Protein AF-A0A9D4M628-F1 (afdb_monomer_lite)

Sequence (179 aa):
MAECENEACPNRFFHLRCVGLTDDSLPETWFCSAACRQQGDESTNCVCKKKRTDIPMVECCNILCQRGIWLHMDCVKLQSLPTEAELWFCCCSCKTTGVVRSQTRDMSYRHSKALLFQILGDMIRHDAVKENDGPGMLMYWKCDLPWLYANHHPKYVTLGHRLIAGQYMLRYDGINCNV

Secondary structure (DSSP, 8-state):
-EEPS-TT-SS-EE-GGGGT--GGG--SS--SSHHHHHHS-----STT----SSS-EEE-SBTT-TT-SEEEGGGGT-SSPPPTTS---SSHHHHHS--B--TT--HHHHHHHHHHHHHHHHHHHHHHHHTT-HHHHHHHHHHHHHHHHHTT-HHHHHHHHHHHHHHHHHHHTTS----

pLDDT: mean 81.2, std 13.41, range [36.59, 96.81]

Foldseek 3Di:
DAAALQPPDPDGDDDQVVQVHDPVRHDPHDHSDPVSVLRRDQPQQAQVSDDDPPFDWAAQQAPPPPRHGIYGCVSLVHPDHDDPVDHDHSDPVCVVVGPGPPPPPPVVVVVVVVVVVVVVVVVQCVVCVVVVVPVSVLVVLVVCLVVCVVVVVVVSNVVSVCVNVVVVVVVVVPPDDPD

InterPro domains:
  IPR011011 Zinc finger, FYVE/PHD-type [SSF57903] (1-33)
  IPR011011 Zinc finger, FYVE/PHD-type [SSF57903] (39-96)
  IPR013083 Zinc finger, RING/FYVE/PHD-type [G3DSA:3.30.40.10] (1-43)
  IPR013083 Zinc finger, RING/FYVE/PHD-type [G3DSA:3.30.40.10] (44-111)

Organism: Dreissena polymorpha (NCBI:txid45954)

Structure (mmCIF, N/CA/C/O backbone):
data_AF-A0A9D4M628-F1
#
_entry.id   AF-A0A9D4M628-F1
#
loop_
_atom_site.group_PDB
_atom_site.id
_atom_site.type_symbol
_atom_site.label_atom_id
_atom_site.label_alt_id
_atom_site.label_comp_id
_atom_site.label_asym_id
_atom_site.label_entity_id
_atom_site.label_seq_id
_atom_site.pdbx_PDB_ins_code
_atom_site.Cartn_x
_atom_site.Cartn_y
_atom_site.Cartn_z
_atom_site.occupancy
_atom_site.B_iso_or_equiv
_atom_site.auth_seq_id
_atom_site.auth_comp_id
_atom_site.auth_asym_id
_atom_site.auth_atom_id
_atom_site.pdbx_PDB_model_num
ATOM 1 N N . MET A 1 1 ? -27.293 21.637 5.328 1.00 81.31 1 MET A N 1
ATOM 2 C CA . MET A 1 1 ? -28.116 20.475 5.759 1.00 81.31 1 MET A CA 1
ATOM 3 C C . MET A 1 1 ? -27.426 19.864 6.962 1.00 81.31 1 MET A C 1
ATOM 5 O O . MET A 1 1 ? -26.206 19.849 6.956 1.00 81.31 1 MET A O 1
ATOM 9 N N . ALA A 1 2 ? -28.164 19.418 7.976 1.00 85.06 2 ALA A N 1
ATOM 10 C CA . ALA A 1 2 ? -27.588 18.700 9.110 1.00 85.06 2 ALA A CA 1
ATOM 11 C C . ALA A 1 2 ? -27.579 17.198 8.811 1.00 85.06 2 ALA A C 1
ATOM 13 O O . ALA A 1 2 ? -28.609 16.644 8.416 1.00 85.06 2 ALA A O 1
ATOM 14 N N . GLU A 1 3 ? -26.428 16.557 8.985 1.00 89.12 3 GLU A N 1
ATOM 15 C CA . GLU A 1 3 ? -26.271 15.109 8.869 1.00 89.12 3 GLU A CA 1
ATOM 16 C C . GLU A 1 3 ? -26.286 14.479 10.263 1.00 89.12 3 GLU A C 1
ATOM 18 O O . GLU A 1 3 ? -25.596 14.945 11.167 1.00 89.12 3 GLU A O 1
ATOM 23 N N . CYS A 1 4 ? -27.113 13.450 10.459 1.00 87.38 4 CYS A N 1
ATOM 24 C CA . CYS A 1 4 ? -27.111 12.691 11.703 1.00 87.38 4 CYS A CA 1
ATOM 25 C C . CYS A 1 4 ? -25.919 11.727 11.721 1.00 87.38 4 CYS A C 1
ATOM 27 O O . CYS A 1 4 ? -25.806 10.885 10.837 1.00 87.38 4 CYS A O 1
ATOM 29 N N . GLU A 1 5 ? -25.128 11.767 12.790 1.00 84.88 5 GLU A N 1
ATOM 30 C CA . GLU A 1 5 ? -23.919 10.946 12.973 1.00 84.88 5 GLU A CA 1
ATOM 31 C C . GLU A 1 5 ? -24.220 9.445 13.174 1.00 84.88 5 GLU A C 1
ATOM 33 O O . GLU A 1 5 ? -23.340 8.594 13.112 1.00 84.88 5 GLU A O 1
ATOM 38 N N . ASN A 1 6 ? -25.483 9.080 13.415 1.00 81.25 6 ASN A N 1
ATOM 39 C CA . ASN A 1 6 ? -25.894 7.681 13.456 1.00 81.25 6 ASN A CA 1
ATOM 40 C C . ASN A 1 6 ? -26.052 7.146 12.026 1.00 81.25 6 ASN A C 1
ATOM 42 O O . ASN A 1 6 ? -27.061 7.428 11.375 1.00 81.25 6 ASN A O 1
ATOM 46 N N . GLU A 1 7 ? -25.109 6.320 11.571 1.00 79.50 7 GLU A N 1
ATOM 47 C CA . GLU A 1 7 ? -25.141 5.704 10.235 1.00 79.50 7 GLU A CA 1
ATOM 48 C C . GLU A 1 7 ? -26.391 4.845 9.983 1.00 79.50 7 GLU A C 1
ATOM 50 O O . GLU A 1 7 ? -26.833 4.716 8.842 1.00 79.50 7 GLU A O 1
ATOM 55 N N . ALA A 1 8 ? -26.998 4.297 11.041 1.00 77.25 8 ALA A N 1
ATOM 56 C CA . ALA A 1 8 ? -28.224 3.506 10.965 1.00 77.25 8 ALA A CA 1
ATOM 57 C C . ALA A 1 8 ? -29.507 4.361 11.012 1.00 77.25 8 ALA A C 1
ATOM 59 O O . ALA A 1 8 ? -30.613 3.818 11.074 1.00 77.25 8 ALA A O 1
ATOM 60 N N . CYS A 1 9 ? -29.398 5.696 11.019 1.00 82.12 9 CYS A N 1
ATOM 61 C CA . CYS A 1 9 ? -30.562 6.572 11.059 1.00 82.12 9 CYS A CA 1
ATOM 62 C C . CYS A 1 9 ? -31.379 6.453 9.756 1.00 82.12 9 CYS A C 1
ATOM 64 O O . CYS A 1 9 ? -30.835 6.697 8.678 1.00 82.12 9 CYS A O 1
ATOM 66 N N . PRO A 1 10 ? -32.697 6.168 9.823 1.00 82.62 10 PRO A N 1
ATOM 67 C CA . PRO A 1 10 ? -33.541 6.054 8.629 1.00 82.62 10 PRO A CA 1
ATOM 68 C C . PRO A 1 10 ? -33.568 7.328 7.779 1.00 82.62 10 PRO A C 1
ATOM 70 O O . PRO A 1 10 ? -33.693 7.268 6.560 1.00 82.62 10 PRO A O 1
ATOM 73 N N . ASN A 1 11 ? -33.446 8.484 8.434 1.00 85.06 11 ASN A N 1
ATOM 74 C CA . ASN A 1 11 ? -33.390 9.791 7.798 1.00 85.06 11 ASN A CA 1
ATOM 75 C C . ASN A 1 11 ? -32.045 10.415 8.147 1.00 85.06 11 ASN A C 1
ATOM 77 O O . ASN A 1 11 ? -31.859 10.897 9.256 1.00 85.06 11 ASN A O 1
ATOM 81 N N . ARG A 1 12 ? -31.091 10.365 7.221 1.00 84.25 12 ARG A N 1
ATOM 82 C CA . ARG A 1 12 ? -29.710 10.787 7.486 1.00 84.25 12 ARG A CA 1
ATOM 83 C C . ARG A 1 12 ? -29.502 12.296 7.355 1.00 84.25 12 ARG A C 1
ATOM 85 O O . ARG A 1 12 ? -28.717 12.870 8.101 1.00 84.25 12 ARG A O 1
ATOM 92 N N . PHE A 1 13 ? -30.236 12.942 6.450 1.00 90.19 13 PHE A N 1
ATOM 93 C CA . PHE A 1 13 ? -30.091 14.364 6.142 1.00 90.19 13 PHE A CA 1
ATOM 94 C C . PHE A 1 13 ? -31.348 15.140 6.502 1.00 90.19 13 PHE A C 1
ATOM 96 O O . PHE A 1 13 ? -32.459 14.763 6.128 1.00 90.19 13 PHE A O 1
ATOM 103 N N . PHE A 1 14 ? -31.157 16.266 7.179 1.00 90.88 14 PHE A N 1
ATOM 104 C CA . PHE A 1 14 ? -32.231 17.153 7.589 1.00 90.88 14 PHE A CA 1
ATOM 105 C C . PHE A 1 14 ? -31.958 18.577 7.111 1.00 90.88 14 PHE A C 1
ATOM 107 O O . PHE A 1 14 ? -30.832 19.083 7.157 1.00 90.88 14 PHE A O 1
ATOM 114 N N . HIS A 1 15 ? -33.005 19.274 6.676 1.00 90.06 15 HIS A N 1
ATOM 115 C CA . HIS A 1 15 ? -32.909 20.714 6.474 1.00 90.06 15 HIS A CA 1
ATOM 116 C C . HIS A 1 15 ? -32.659 21.391 7.823 1.00 90.06 15 HIS A C 1
ATOM 118 O O . HIS A 1 15 ? -33.379 21.119 8.781 1.00 90.06 15 HIS A O 1
ATOM 124 N N . LEU A 1 16 ? -31.699 22.317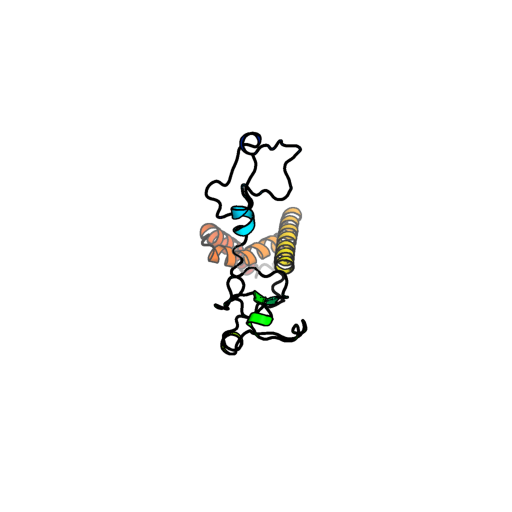 7.879 1.00 86.25 16 LEU A N 1
ATOM 125 C CA . LEU A 1 16 ? -31.317 23.025 9.110 1.00 86.25 16 LEU A CA 1
ATOM 126 C C . LEU A 1 16 ? -32.534 23.674 9.785 1.00 86.25 16 LEU A C 1
ATOM 128 O O . LEU A 1 16 ? -32.788 23.461 10.967 1.00 86.25 16 LEU A O 1
ATOM 132 N N . ARG A 1 17 ? -33.391 24.321 8.987 1.00 87.31 17 ARG A N 1
ATOM 133 C CA . ARG A 1 17 ? -34.642 24.926 9.457 1.00 87.31 17 ARG A CA 1
ATOM 134 C C . ARG A 1 17 ? -35.631 23.919 10.060 1.00 87.31 17 ARG A C 1
ATOM 136 O O . ARG A 1 17 ? -36.350 24.273 10.986 1.00 87.31 17 ARG A O 1
ATOM 143 N N . CYS A 1 18 ? -35.682 22.685 9.555 1.00 86.62 18 CYS A N 1
ATOM 144 C CA . CYS A 1 18 ? -36.578 21.646 10.077 1.00 86.62 18 CYS A CA 1
ATOM 145 C C . CYS A 1 18 ? -36.126 21.106 11.439 1.00 86.62 18 CYS A C 1
ATOM 147 O O . CYS A 1 18 ? -36.947 20.559 12.167 1.00 86.62 18 CYS A O 1
ATOM 149 N N . VAL A 1 19 ? -34.846 21.268 11.783 1.00 85.69 19 VAL A N 1
ATOM 150 C CA . VAL A 1 19 ? -34.261 20.819 13.056 1.00 85.69 19 VAL A CA 1
ATOM 151 C C . VAL A 1 19 ? -33.885 21.979 13.980 1.00 85.69 19 VAL A C 1
ATOM 153 O O . VAL A 1 19 ? -33.203 21.775 14.978 1.00 85.69 19 VAL A O 1
ATOM 156 N N . GLY A 1 20 ? -34.342 23.196 13.664 1.00 86.00 20 GLY A N 1
ATOM 157 C CA . GLY A 1 20 ? -34.098 24.390 14.477 1.00 86.00 20 GLY A CA 1
ATOM 158 C C . GLY A 1 20 ? -32.643 24.862 14.488 1.00 86.00 20 GLY A C 1
ATOM 159 O O . GLY A 1 20 ? -32.253 25.569 15.411 1.00 86.00 20 GLY A O 1
ATOM 160 N N . LEU A 1 21 ? -31.852 24.475 13.485 1.00 86.75 21 LEU A N 1
ATOM 161 C CA . LEU A 1 21 ? -30.457 24.875 13.326 1.00 86.75 21 LEU A CA 1
ATOM 162 C C . LEU A 1 21 ? -30.293 25.930 12.228 1.00 86.75 21 LEU A C 1
ATOM 164 O O . LEU A 1 21 ? -31.123 26.081 11.326 1.00 86.75 21 LEU A O 1
ATOM 168 N N . THR A 1 22 ? -29.165 26.621 12.293 1.00 86.12 22 THR A N 1
ATOM 169 C CA . THR A 1 22 ? -28.615 27.522 11.274 1.00 86.12 22 THR A CA 1
ATOM 170 C C . THR A 1 22 ? -27.188 27.080 10.947 1.00 86.12 22 THR A C 1
ATOM 172 O O . THR A 1 22 ? -26.607 26.303 11.703 1.00 86.12 22 THR A O 1
ATOM 175 N N . ASP A 1 23 ? -26.611 27.558 9.841 1.00 80.69 23 ASP A N 1
ATOM 176 C CA . ASP A 1 23 ? -25.224 27.214 9.481 1.00 80.69 23 ASP A CA 1
ATOM 177 C C . ASP A 1 23 ? -24.229 27.597 10.595 1.00 80.69 23 ASP A C 1
ATOM 179 O O . ASP A 1 23 ? -23.336 26.818 10.911 1.00 80.69 23 ASP A O 1
ATOM 183 N N . ASP A 1 24 ? -24.455 28.721 11.283 1.00 80.81 24 ASP A N 1
ATOM 184 C CA . ASP A 1 24 ? -23.603 29.185 12.392 1.00 80.81 24 ASP A CA 1
ATOM 185 C C . ASP A 1 24 ? -23.783 28.396 13.703 1.00 80.81 24 ASP A C 1
ATOM 187 O O . ASP A 1 24 ? -23.006 28.565 14.641 1.00 80.81 24 ASP A O 1
ATOM 191 N N . SER A 1 25 ? -24.824 27.564 13.807 1.00 79.56 25 SER A N 1
ATOM 192 C CA . SER A 1 25 ? -25.139 26.786 15.016 1.00 79.56 25 SER A CA 1
ATOM 193 C C . SER A 1 25 ? -24.977 25.278 14.825 1.00 79.56 25 SER A C 1
ATOM 195 O O . SER A 1 25 ? -25.384 24.504 15.696 1.00 79.56 25 SER A O 1
ATOM 197 N N . LEU A 1 26 ? -24.383 24.846 13.708 1.00 80.56 26 LEU A N 1
ATOM 198 C CA . LEU A 1 26 ? -24.138 23.436 13.441 1.00 80.56 26 LEU A CA 1
ATOM 199 C C . LEU A 1 26 ? -22.997 22.920 14.344 1.00 80.56 26 LEU A C 1
ATOM 201 O O . LEU A 1 26 ? -21.860 23.373 14.203 1.00 80.56 26 LEU A O 1
ATOM 205 N N . PRO A 1 27 ? -23.265 21.986 15.276 1.00 80.06 27 PRO A N 1
ATOM 206 C CA . PRO A 1 27 ? -22.215 21.398 16.095 1.00 80.06 27 PRO A CA 1
ATOM 207 C C . PRO A 1 27 ? -21.351 20.451 15.258 1.00 80.06 27 PRO A C 1
ATOM 209 O O . PRO A 1 27 ? -21.821 19.877 14.280 1.00 80.06 27 PRO A O 1
ATOM 212 N N . GLU A 1 28 ? -20.121 20.205 15.709 1.00 78.75 28 GLU A N 1
ATOM 213 C CA . GLU A 1 28 ? -19.218 19.224 15.088 1.00 78.75 28 GLU A CA 1
ATOM 214 C C . GLU A 1 28 ? -19.791 17.792 15.120 1.00 78.75 28 GLU A C 1
ATOM 216 O O . GLU A 1 28 ? -19.504 17.001 14.232 1.00 78.75 28 GLU A O 1
ATOM 221 N N . THR A 1 29 ? -20.651 17.466 16.099 1.00 81.56 29 THR A N 1
ATOM 222 C CA . THR A 1 29 ? -21.368 16.176 16.175 1.00 81.56 29 THR A CA 1
ATOM 223 C C . THR A 1 29 ? -22.886 16.364 16.307 1.00 81.56 29 THR A C 1
ATOM 225 O O . THR A 1 29 ? -23.398 16.809 17.338 1.00 81.56 29 THR A O 1
ATOM 228 N N . TRP A 1 30 ? -23.586 16.053 15.208 1.00 86.94 30 TRP A N 1
ATOM 229 C CA . TRP A 1 30 ? -25.037 16.112 14.948 1.00 86.94 30 TRP A CA 1
ATOM 230 C C . TRP A 1 30 ? -25.859 14.861 15.331 1.00 86.94 30 TRP A C 1
ATOM 232 O O . TRP A 1 30 ? -25.622 13.827 14.717 1.00 86.94 30 TRP A O 1
ATOM 242 N N . PHE A 1 31 ? -26.892 14.894 16.188 1.00 86.75 31 PHE A N 1
ATOM 243 C CA . PHE A 1 31 ? -27.874 13.785 16.258 1.00 86.75 31 PHE A CA 1
ATOM 244 C C . PHE A 1 31 ? -29.321 14.279 16.173 1.00 86.75 31 PHE A C 1
ATOM 246 O O . PHE A 1 31 ? -29.731 15.147 16.939 1.00 86.75 31 PHE A O 1
ATOM 253 N N . CYS A 1 32 ? -30.131 13.657 15.309 1.00 87.44 32 CYS A N 1
ATOM 254 C CA . CYS A 1 32 ? -31.529 14.053 15.096 1.00 87.44 32 CYS A CA 1
ATOM 255 C C . CYS A 1 32 ? -32.452 13.765 16.293 1.00 87.44 32 CYS A C 1
ATOM 257 O O . CYS A 1 32 ? -33.533 14.337 16.405 1.00 87.44 32 CYS A O 1
ATOM 259 N N . SER A 1 33 ? -32.046 12.861 17.188 1.00 84.75 33 SER A N 1
ATOM 260 C CA . SER A 1 33 ? -32.797 12.488 18.385 1.00 84.75 33 SER A CA 1
ATOM 261 C C . SER A 1 33 ? -31.887 11.869 19.445 1.00 84.75 33 SER A C 1
ATOM 263 O O . SER A 1 33 ? -30.820 11.329 19.139 1.00 84.75 33 SER A O 1
ATOM 265 N N . ALA A 1 34 ? -32.344 11.872 20.702 1.00 79.62 34 ALA A N 1
ATOM 266 C CA . ALA A 1 34 ? -31.661 11.176 21.794 1.00 79.62 34 ALA A CA 1
ATOM 267 C C . ALA A 1 34 ? -31.526 9.663 21.531 1.00 79.62 34 ALA A C 1
ATOM 269 O O . ALA A 1 34 ? -30.528 9.065 21.925 1.00 79.62 34 ALA A O 1
ATOM 270 N N . ALA A 1 35 ? -32.481 9.061 20.813 1.00 79.12 35 ALA A N 1
ATOM 271 C CA . ALA A 1 35 ? -32.409 7.664 20.396 1.00 79.12 35 ALA A CA 1
ATOM 272 C C . ALA A 1 35 ? -31.260 7.429 19.403 1.00 79.12 35 ALA A C 1
ATOM 274 O O . ALA A 1 35 ? -30.459 6.524 19.607 1.00 79.12 35 ALA A O 1
ATOM 275 N N . CYS A 1 36 ? -31.105 8.285 18.386 1.00 79.44 36 CYS A N 1
ATOM 276 C CA . CYS A 1 36 ? -29.980 8.186 17.449 1.00 79.44 36 CYS A CA 1
ATOM 277 C C . CYS A 1 36 ? -28.631 8.455 18.120 1.00 79.44 36 CYS A C 1
ATOM 279 O O . CYS A 1 36 ? -27.650 7.805 17.782 1.00 79.44 36 CYS A O 1
ATOM 281 N N . ARG A 1 37 ? -28.585 9.335 19.125 1.00 78.69 37 ARG A N 1
ATOM 282 C CA . ARG A 1 37 ? -27.384 9.531 19.949 1.00 78.69 37 ARG A CA 1
ATOM 283 C C . ARG A 1 37 ? -26.990 8.275 20.731 1.00 78.69 37 ARG A C 1
ATOM 285 O O . ARG A 1 37 ? -25.809 8.036 20.950 1.00 78.69 37 ARG A O 1
ATOM 292 N N . GLN A 1 38 ? -27.971 7.490 21.171 1.00 68.06 38 GLN A N 1
ATOM 293 C CA . GLN A 1 38 ? -27.743 6.244 21.909 1.00 68.06 38 GLN A CA 1
ATOM 294 C C . GLN A 1 38 ? -27.463 5.047 20.988 1.00 68.06 38 GLN A C 1
ATOM 296 O O . GLN A 1 38 ? -26.783 4.116 21.405 1.00 68.06 38 GLN A O 1
ATOM 301 N N . GLN A 1 39 ? -27.973 5.075 19.755 1.00 63.56 39 GLN A N 1
ATOM 302 C CA . GLN A 1 39 ? -27.815 4.010 18.757 1.00 63.56 39 GLN A CA 1
ATOM 303 C C . GLN A 1 39 ? -26.586 4.187 17.854 1.00 63.56 39 GLN A C 1
ATOM 305 O O . GLN A 1 39 ? -26.131 3.210 17.274 1.00 63.56 39 GLN A O 1
ATOM 310 N N . GLY A 1 40 ? -26.049 5.405 17.738 1.00 48.00 40 GLY A N 1
ATOM 311 C CA . GLY A 1 40 ? -25.036 5.787 16.746 1.00 48.00 40 GLY A CA 1
ATOM 312 C C . GLY A 1 40 ? -23.630 5.221 16.927 1.00 48.00 40 GLY A C 1
ATOM 313 O O . GLY A 1 40 ? -22.688 5.812 16.425 1.00 48.00 40 GLY A O 1
ATOM 314 N N . ASP A 1 41 ? -23.459 4.113 17.642 1.00 51.75 41 ASP A N 1
ATOM 315 C CA . ASP A 1 41 ? -22.182 3.406 17.689 1.00 51.75 41 ASP A CA 1
ATOM 316 C C . ASP A 1 41 ? -22.417 1.960 18.146 1.00 51.75 41 ASP A C 1
ATOM 318 O O . ASP A 1 41 ? -22.144 1.588 19.292 1.00 51.75 41 ASP A O 1
ATOM 322 N N . GLU A 1 42 ? -22.961 1.132 17.248 1.00 50.59 42 GLU A N 1
ATOM 323 C CA . GLU A 1 42 ? -22.878 -0.327 17.361 1.00 50.59 42 GLU A CA 1
ATOM 324 C C . GLU A 1 42 ? -21.444 -0.799 17.071 1.00 50.59 42 GLU A C 1
ATOM 326 O O . GLU A 1 42 ? -21.199 -1.654 16.220 1.00 50.59 42 GLU A O 1
ATOM 331 N N . SER A 1 43 ? -20.452 -0.289 17.797 1.00 52.00 43 SER A N 1
ATOM 332 C CA . SER A 1 43 ? -19.168 -0.971 17.880 1.00 52.00 43 SER A CA 1
ATOM 333 C C . SER A 1 43 ? -19.378 -2.281 18.647 1.00 52.00 43 SER A C 1
ATOM 335 O O . SER A 1 43 ? -19.174 -2.389 19.858 1.00 52.00 43 SER A O 1
ATOM 337 N N . THR A 1 44 ? -19.784 -3.327 17.918 1.00 57.94 44 THR A N 1
ATOM 338 C CA . THR A 1 44 ? -19.827 -4.744 18.324 1.00 57.94 44 THR A CA 1
ATOM 339 C C . THR A 1 44 ? -18.423 -5.301 18.547 1.00 57.94 44 THR A C 1
ATOM 341 O O . THR A 1 44 ? -18.076 -6.394 18.107 1.00 57.94 44 THR A O 1
ATOM 344 N N . ASN A 1 45 ? -17.566 -4.535 19.206 1.00 69.50 45 ASN A N 1
ATOM 345 C CA . ASN A 1 45 ? -16.172 -4.890 19.333 1.00 69.50 45 ASN A CA 1
ATOM 346 C C . ASN A 1 45 ? -15.970 -5.982 20.388 1.00 69.50 45 ASN A C 1
ATOM 348 O O . ASN A 1 45 ? -15.038 -6.768 20.245 1.00 69.50 45 ASN A O 1
ATOM 352 N N . CYS A 1 46 ? -16.864 -6.067 21.385 1.00 78.62 46 CYS A N 1
ATOM 353 C CA . CYS A 1 46 ? -16.793 -7.014 22.498 1.00 78.62 46 CYS A CA 1
ATOM 354 C C . CYS A 1 46 ? -17.923 -8.061 22.462 1.00 78.62 46 CYS A C 1
ATOM 356 O O . CYS A 1 46 ? -19.032 -7.779 22.008 1.00 78.62 46 CYS A O 1
ATOM 358 N N . VAL A 1 47 ? -17.687 -9.239 23.058 1.00 83.75 47 VAL A N 1
ATOM 359 C CA . VAL A 1 47 ? -18.673 -10.334 23.215 1.00 83.75 47 VAL A CA 1
ATOM 360 C C . VAL A 1 47 ? -19.988 -9.863 23.838 1.00 83.75 47 VAL A C 1
ATOM 362 O O . VAL A 1 47 ? -21.052 -10.379 23.506 1.00 83.75 47 VAL A O 1
ATOM 365 N N . CYS A 1 48 ? -19.931 -8.891 24.750 1.00 81.75 48 CYS A N 1
ATOM 366 C CA . CYS A 1 48 ? -21.115 -8.394 25.444 1.00 81.75 48 CYS A CA 1
ATOM 367 C C . CYS A 1 48 ? -22.036 -7.546 24.553 1.00 81.75 48 CYS A C 1
ATOM 369 O O . CYS A 1 48 ? -23.159 -7.274 24.972 1.00 81.75 48 CYS A O 1
ATOM 371 N N . LYS A 1 49 ? -21.568 -7.121 23.365 1.00 77.00 49 LYS A N 1
ATOM 372 C CA . LYS A 1 49 ? -22.264 -6.232 22.417 1.00 77.00 49 LYS A CA 1
ATOM 373 C C . LYS A 1 49 ? -22.822 -4.947 23.045 1.00 77.00 49 LYS A C 1
ATOM 375 O O . LYS A 1 49 ? -23.774 -4.364 22.542 1.00 77.00 49 LYS A O 1
ATOM 380 N N . LYS A 1 50 ? -22.252 -4.517 24.171 1.00 76.62 50 LYS A N 1
ATOM 381 C CA . LYS A 1 50 ? -22.654 -3.310 24.895 1.00 76.62 50 LYS A CA 1
ATOM 382 C C . LYS A 1 50 ? -21.524 -2.303 24.834 1.00 76.62 50 LYS A C 1
ATOM 384 O O . LYS A 1 50 ? -20.387 -2.643 25.157 1.00 76.62 50 LYS A O 1
ATOM 389 N N . LYS A 1 51 ? -21.846 -1.057 24.508 1.00 72.31 51 LYS A N 1
ATOM 390 C CA . LYS A 1 51 ? -20.913 0.055 24.659 1.00 72.31 51 LYS A CA 1
ATOM 391 C C . LYS A 1 51 ? -20.746 0.349 26.150 1.00 72.31 51 LYS A C 1
ATOM 393 O O . LYS A 1 51 ? -21.699 0.723 26.828 1.00 72.31 51 LYS A O 1
ATOM 398 N N . ARG A 1 52 ? -19.542 0.115 26.667 1.00 72.69 52 ARG A N 1
ATOM 399 C CA . ARG A 1 52 ? -19.136 0.440 28.041 1.00 72.69 52 ARG A CA 1
ATOM 400 C C . ARG A 1 52 ? -17.848 1.242 27.933 1.00 72.69 52 ARG A C 1
ATOM 402 O O . ARG A 1 52 ? -16.848 0.703 27.469 1.00 72.69 52 ARG A O 1
ATOM 409 N N . THR A 1 53 ? -17.920 2.533 28.242 1.00 72.69 53 THR A N 1
ATOM 410 C CA . THR A 1 53 ? -16.783 3.472 28.189 1.00 72.69 53 THR A CA 1
ATOM 411 C C . THR A 1 53 ? -16.089 3.612 29.544 1.00 72.69 53 THR A C 1
ATOM 413 O O . THR A 1 53 ? -15.032 4.218 29.636 1.00 72.69 53 THR A O 1
ATOM 416 N N . ASP A 1 54 ? -16.702 3.067 30.592 1.00 81.25 54 ASP A N 1
ATOM 417 C CA . ASP A 1 54 ? -16.239 3.040 31.978 1.00 81.25 54 ASP A CA 1
ATOM 418 C C . ASP A 1 54 ? -15.148 1.990 32.230 1.00 81.25 54 ASP A C 1
ATOM 420 O O . ASP A 1 54 ? -14.390 2.112 33.188 1.00 81.25 54 ASP A O 1
ATOM 424 N N . ILE A 1 55 ? -15.057 0.965 31.376 1.00 81.19 55 ILE A N 1
ATOM 425 C CA . ILE A 1 55 ? -14.154 -0.174 31.563 1.00 81.19 55 ILE A CA 1
ATOM 426 C C . ILE A 1 55 ? -13.107 -0.184 30.446 1.00 81.19 55 ILE A C 1
ATOM 428 O O . ILE A 1 55 ? -13.486 -0.152 29.269 1.00 81.19 55 ILE A O 1
ATOM 432 N N . PRO A 1 56 ? -11.807 -0.296 30.776 1.00 85.31 56 PRO A N 1
ATOM 433 C CA . PRO A 1 56 ? -10.761 -0.421 29.773 1.00 85.31 56 PRO A CA 1
ATOM 434 C C . PRO A 1 56 ? -10.974 -1.654 28.888 1.00 85.31 56 PRO A C 1
ATOM 436 O O . PRO A 1 56 ? -11.466 -2.707 29.314 1.00 85.31 56 PRO A O 1
ATOM 439 N N . MET A 1 57 ? -10.586 -1.512 27.627 1.00 87.12 57 MET A N 1
ATOM 440 C CA . MET A 1 57 ? -10.654 -2.577 26.636 1.00 87.12 57 MET A CA 1
ATOM 441 C C . MET A 1 57 ? -9.251 -3.056 26.286 1.00 87.12 57 MET A C 1
ATOM 443 O O . MET A 1 57 ? -8.297 -2.283 26.297 1.00 87.12 57 MET A O 1
ATOM 447 N N . VAL A 1 58 ? -9.141 -4.334 25.948 1.00 86.69 58 VAL A N 1
ATOM 448 C CA . VAL A 1 58 ? -7.912 -4.971 25.482 1.00 86.69 58 VAL A CA 1
ATOM 449 C C . VAL A 1 58 ? -8.143 -5.552 24.089 1.00 86.69 58 VAL A C 1
ATOM 451 O O . VAL A 1 58 ? -9.183 -6.163 23.822 1.00 86.69 58 VAL A O 1
ATOM 454 N N . GLU A 1 59 ? -7.188 -5.347 23.186 1.00 86.25 59 GLU A N 1
ATOM 455 C CA . GLU A 1 59 ? -7.235 -5.903 21.833 1.00 86.25 59 GLU A CA 1
ATOM 456 C C . GLU A 1 59 ? -6.743 -7.355 21.840 1.00 86.25 59 GLU A C 1
ATOM 458 O O . GLU A 1 59 ? -5.654 -7.653 22.328 1.00 86.25 59 GLU A O 1
ATOM 463 N N . CYS A 1 60 ? -7.520 -8.278 21.272 1.00 86.56 60 CYS A N 1
ATOM 464 C CA . CYS A 1 60 ? -7.028 -9.625 21.007 1.00 86.56 60 CYS A CA 1
ATOM 465 C C . CYS A 1 60 ? -6.094 -9.602 19.791 1.00 86.56 60 CYS A C 1
ATOM 467 O O . CYS A 1 60 ? -6.506 -9.205 18.705 1.00 86.56 60 CYS A O 1
ATOM 469 N N . CYS A 1 61 ? -4.878 -10.142 19.919 1.00 85.12 61 CYS A N 1
ATOM 470 C CA . CYS A 1 61 ? -3.906 -10.154 18.819 1.00 85.12 61 CYS A CA 1
ATOM 471 C C . CYS A 1 61 ? -4.339 -10.962 17.577 1.00 85.12 61 CYS A C 1
ATOM 473 O O . CYS A 1 61 ? -3.704 -10.846 16.529 1.00 85.12 61 CYS A O 1
ATOM 475 N N . ASN A 1 62 ? -5.388 -11.787 17.667 1.00 84.94 62 ASN A N 1
ATOM 476 C CA . ASN A 1 62 ? -5.950 -12.492 16.518 1.00 84.94 62 ASN A CA 1
ATOM 477 C C . ASN A 1 62 ? -6.995 -11.618 15.809 1.00 84.94 62 ASN A C 1
ATOM 479 O O . ASN A 1 62 ? -8.114 -11.471 16.301 1.00 84.94 62 ASN A O 1
ATOM 483 N N . ILE A 1 63 ? -6.675 -11.121 14.613 1.00 78.00 63 ILE A N 1
ATOM 484 C CA . ILE A 1 63 ? -7.587 -10.256 13.841 1.00 78.00 63 ILE A CA 1
ATOM 485 C C . ILE A 1 63 ? -8.868 -10.959 13.377 1.00 78.00 63 ILE A C 1
ATOM 487 O O . ILE A 1 63 ? -9.845 -10.298 13.046 1.00 78.00 63 ILE A O 1
ATOM 491 N N . LEU A 1 64 ? -8.869 -12.294 13.346 1.00 80.25 64 LEU A N 1
ATOM 492 C CA . LEU A 1 64 ? -10.029 -13.108 12.972 1.00 80.25 64 LEU A CA 1
ATOM 493 C C . LEU A 1 64 ? -10.810 -13.598 14.200 1.00 80.25 64 LEU A C 1
ATOM 495 O O . LEU A 1 64 ? -11.542 -14.586 14.132 1.00 80.25 64 LEU A O 1
ATOM 499 N N . CYS A 1 65 ? -10.630 -12.950 15.352 1.00 83.00 65 CYS A N 1
ATOM 500 C CA . CYS A 1 65 ? -11.338 -13.297 16.572 1.00 83.00 65 CYS A CA 1
ATOM 501 C C . CYS A 1 65 ? -12.854 -13.103 16.397 1.00 83.00 65 CYS A C 1
ATOM 503 O O . CYS A 1 65 ? -13.364 -11.986 16.422 1.00 83.00 65 CYS A O 1
ATOM 505 N N . GLN A 1 66 ? -13.600 -14.207 16.306 1.00 80.31 66 GLN A N 1
ATOM 506 C CA . GLN A 1 66 ? -15.069 -14.190 16.217 1.00 80.31 66 GLN A CA 1
ATOM 507 C C . GLN A 1 66 ? -15.750 -13.619 17.471 1.00 80.31 66 GLN A C 1
ATOM 509 O O . GLN A 1 66 ? -16.917 -13.242 17.433 1.00 80.31 66 GLN A O 1
ATOM 514 N N . ARG A 1 67 ? -15.027 -13.563 18.597 1.00 76.25 67 ARG A N 1
ATOM 515 C CA . ARG A 1 67 ? -15.505 -12.969 19.853 1.00 76.25 67 ARG A CA 1
ATOM 516 C C . ARG A 1 67 ? -15.427 -11.439 19.847 1.00 76.25 67 ARG A C 1
ATOM 518 O O . ARG A 1 67 ? -15.954 -10.820 20.767 1.00 76.25 67 ARG A O 1
ATOM 525 N N . GLY A 1 68 ? -14.792 -10.862 18.829 1.00 74.56 68 GLY A N 1
ATOM 526 C CA . GLY A 1 68 ? -14.543 -9.436 18.714 1.00 74.56 68 GLY A CA 1
ATOM 527 C C . GLY A 1 68 ? -13.074 -9.079 18.944 1.00 74.56 68 GLY A C 1
ATOM 528 O O . GLY A 1 68 ? -12.333 -9.804 19.617 1.00 74.56 68 GLY A O 1
ATOM 529 N N . ILE A 1 69 ? -12.655 -7.979 18.317 1.00 80.44 69 ILE A N 1
ATOM 530 C CA . ILE A 1 69 ? -11.260 -7.520 18.293 1.00 80.44 69 ILE A CA 1
ATOM 531 C C . ILE A 1 69 ? -10.913 -6.792 19.599 1.00 80.44 69 ILE A C 1
ATOM 533 O O . ILE A 1 69 ? -9.849 -7.049 20.152 1.00 80.44 69 ILE A O 1
ATOM 537 N N . TRP A 1 70 ? -11.822 -5.970 20.139 1.00 85.25 70 TRP A N 1
ATOM 538 C CA . TRP A 1 70 ? -11.622 -5.252 21.404 1.00 85.25 70 TRP A CA 1
ATOM 539 C C . TRP A 1 70 ? -12.576 -5.742 22.484 1.00 85.25 70 TRP A C 1
ATOM 541 O O . TRP A 1 70 ? -13.792 -5.642 22.359 1.00 85.25 70 TRP A O 1
ATOM 551 N N . LEU A 1 71 ? -12.036 -6.218 23.596 1.00 87.81 71 LEU A N 1
ATOM 552 C CA . LEU A 1 71 ? -12.810 -6.864 24.649 1.00 87.81 71 LEU A CA 1
ATOM 553 C C . LEU A 1 71 ? -12.693 -6.066 25.944 1.00 87.81 71 LEU A C 1
ATOM 555 O O . LEU A 1 71 ? -11.591 -5.701 26.340 1.00 87.81 71 LEU A O 1
ATOM 559 N N . HIS A 1 72 ? -13.809 -5.814 26.634 1.00 88.50 72 HIS A N 1
ATOM 560 C CA . HIS A 1 72 ? -13.753 -5.253 27.990 1.00 88.50 72 HIS A CA 1
ATOM 561 C C . HIS A 1 72 ? -13.004 -6.208 28.904 1.00 88.50 72 HIS A C 1
ATOM 563 O O . HIS A 1 72 ? -13.289 -7.408 28.883 1.00 88.50 72 HIS A O 1
ATOM 569 N N . MET A 1 73 ? -12.124 -5.677 29.748 1.00 86.44 73 MET A N 1
ATOM 570 C CA . MET A 1 73 ? -11.341 -6.491 30.680 1.00 86.44 73 MET A CA 1
ATOM 571 C C . MET A 1 73 ? -12.215 -7.397 31.554 1.00 86.44 73 MET A C 1
ATOM 573 O O . MET A 1 73 ? -11.936 -8.591 31.664 1.00 86.44 73 MET A O 1
ATOM 577 N N . ASP A 1 74 ? -13.341 -6.885 32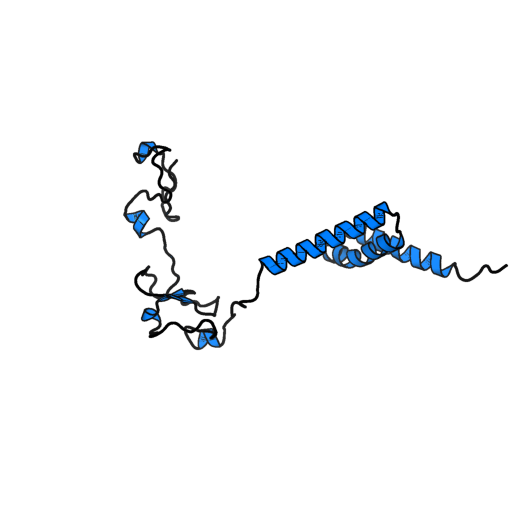.052 1.00 86.88 74 ASP A N 1
ATOM 578 C CA . ASP A 1 74 ? -14.318 -7.665 32.822 1.00 86.88 74 ASP A CA 1
ATOM 579 C C . ASP A 1 74 ? -14.923 -8.824 32.019 1.00 86.88 74 ASP A C 1
ATOM 581 O O . ASP A 1 74 ? -15.130 -9.921 32.539 1.00 86.88 74 ASP A O 1
ATOM 585 N N . CYS A 1 75 ? -15.184 -8.609 30.724 1.00 86.12 75 CYS A N 1
ATOM 586 C CA . CYS A 1 75 ? -15.777 -9.626 29.850 1.00 86.12 75 CYS A CA 1
ATOM 587 C C . CYS A 1 75 ? -14.816 -10.791 29.575 1.00 86.12 75 CYS A C 1
ATOM 589 O O . CYS A 1 75 ? -15.259 -11.888 29.227 1.00 86.12 75 CYS A O 1
ATOM 591 N N . VAL A 1 76 ? -13.512 -10.568 29.745 1.00 87.25 76 VAL A N 1
ATOM 592 C CA . VAL A 1 76 ? -12.461 -11.587 29.613 1.00 87.25 76 VAL A CA 1
A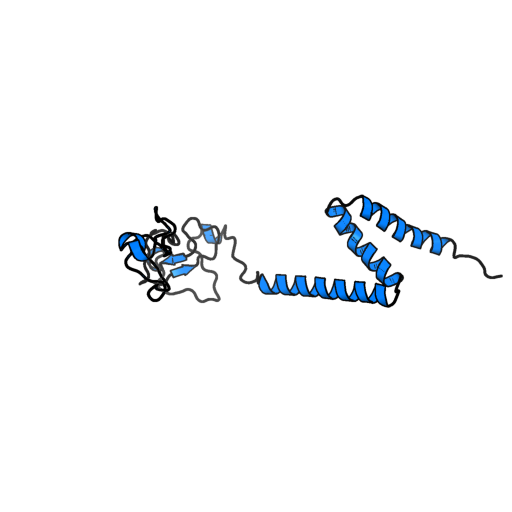TOM 593 C C . VAL A 1 76 ? -11.783 -11.926 30.941 1.00 87.25 76 VAL A C 1
ATOM 595 O O . VAL A 1 76 ? -10.844 -12.716 30.951 1.00 87.25 76 VAL A O 1
ATOM 598 N N . LYS A 1 77 ? -12.301 -11.398 32.058 1.00 86.06 77 LYS A N 1
ATOM 599 C CA . LYS A 1 77 ? -11.823 -11.634 33.429 1.00 86.06 77 LYS A CA 1
ATOM 600 C C . LYS A 1 77 ? -10.332 -11.326 33.623 1.00 86.06 77 LYS A C 1
ATOM 602 O O . LYS A 1 77 ? -9.640 -12.034 34.351 1.00 86.06 77 LYS A O 1
ATOM 607 N N . LEU A 1 78 ? -9.841 -10.278 32.968 1.00 84.75 78 LEU A N 1
ATOM 608 C CA . LEU A 1 78 ? -8.495 -9.758 33.193 1.00 84.75 78 LEU A CA 1
ATOM 609 C C . LEU A 1 78 ? -8.486 -8.801 34.386 1.00 84.75 78 LEU A C 1
ATOM 611 O O . LEU A 1 78 ? -9.372 -7.962 34.510 1.00 84.75 78 LEU A O 1
ATOM 615 N N . GLN A 1 79 ? -7.457 -8.905 35.228 1.00 79.38 79 GLN A N 1
ATOM 616 C CA . GLN A 1 79 ? -7.267 -8.027 36.391 1.00 79.38 79 GLN A CA 1
ATOM 617 C C . GLN A 1 79 ? -6.328 -6.846 36.102 1.00 79.38 79 GLN A C 1
ATOM 619 O O . GLN A 1 79 ? -6.429 -5.813 36.754 1.00 79.38 79 GLN A O 1
ATOM 624 N N . SER A 1 80 ? -5.437 -6.978 35.116 1.00 80.44 80 SER A N 1
ATOM 625 C CA . SER A 1 80 ? -4.496 -5.937 34.695 1.00 80.44 80 SER A CA 1
ATOM 626 C C . SER A 1 80 ? -4.335 -5.926 33.175 1.00 80.44 80 SER A C 1
ATOM 628 O O . SER A 1 80 ? -4.561 -6.939 32.506 1.00 80.44 80 SER A O 1
ATOM 630 N N . LEU A 1 81 ? -3.990 -4.759 32.627 1.00 78.44 81 LEU A N 1
ATOM 631 C CA . LEU A 1 81 ? -3.676 -4.624 31.208 1.00 78.44 81 LEU A CA 1
ATOM 632 C C . LEU A 1 81 ? -2.393 -5.412 30.898 1.00 78.44 81 LEU A C 1
ATOM 634 O O . LEU A 1 81 ? -1.413 -5.268 31.635 1.00 78.44 81 LEU A O 1
ATOM 638 N N . PRO A 1 82 ? -2.379 -6.233 29.836 1.00 76.25 82 PRO A N 1
ATOM 639 C CA . PRO A 1 82 ? -1.144 -6.842 29.365 1.00 76.25 82 PRO A CA 1
ATOM 640 C C . PRO A 1 82 ? -0.172 -5.748 28.904 1.00 76.25 82 PRO A C 1
ATOM 642 O O . PRO A 1 82 ? -0.574 -4.757 28.293 1.00 76.25 82 PRO A O 1
ATOM 645 N N . THR A 1 83 ? 1.108 -5.915 29.222 1.00 72.31 83 THR A N 1
ATOM 646 C CA . THR A 1 83 ? 2.190 -5.031 28.779 1.00 72.31 83 THR A CA 1
ATOM 647 C C . THR A 1 83 ? 2.324 -5.066 27.257 1.00 72.31 83 THR A C 1
ATOM 649 O O . THR A 1 83 ? 2.202 -6.128 26.653 1.00 72.31 83 THR A O 1
ATOM 652 N N . GLU A 1 84 ? 2.649 -3.928 26.630 1.00 63.94 84 GLU A N 1
ATOM 653 C CA . GLU A 1 84 ? 2.773 -3.799 25.161 1.00 63.94 84 GLU A CA 1
ATOM 654 C C . GLU A 1 84 ? 3.772 -4.785 24.521 1.00 63.94 84 GLU A C 1
ATOM 656 O O . GLU A 1 84 ? 3.704 -5.059 23.324 1.00 63.94 84 GLU A O 1
ATOM 661 N N . ALA A 1 85 ? 4.685 -5.344 25.320 1.00 61.00 85 ALA A N 1
ATOM 662 C CA . ALA A 1 85 ? 5.672 -6.327 24.888 1.00 61.00 85 ALA A CA 1
ATOM 663 C C . ALA A 1 85 ? 5.114 -7.756 24.716 1.00 61.00 85 ALA A C 1
ATOM 665 O O . ALA A 1 85 ? 5.768 -8.584 24.081 1.00 61.00 85 ALA A O 1
ATOM 666 N N . GLU A 1 86 ? 3.938 -8.075 25.267 1.00 69.94 86 GLU A N 1
ATOM 667 C CA . GLU A 1 86 ? 3.401 -9.439 25.278 1.00 69.94 86 GLU A CA 1
ATOM 668 C C . GLU A 1 86 ? 2.156 -9.583 24.395 1.00 69.94 86 GLU A C 1
ATOM 670 O O . GLU A 1 86 ? 1.161 -8.875 24.539 1.00 69.94 86 GLU A O 1
ATOM 675 N N . LEU A 1 87 ? 2.190 -10.559 23.479 1.00 80.44 87 LEU A N 1
ATOM 676 C CA . LEU A 1 87 ? 1.041 -10.898 22.640 1.00 80.44 87 LEU A CA 1
ATOM 677 C C . LEU A 1 87 ? -0.075 -11.506 23.496 1.00 80.44 87 LEU A C 1
ATOM 679 O O . LEU A 1 87 ? 0.048 -12.631 23.991 1.00 80.44 87 LEU A O 1
ATOM 683 N N . TRP A 1 88 ? -1.192 -10.792 23.616 1.00 86.00 88 TRP A N 1
ATOM 684 C CA . TRP A 1 88 ? -2.348 -11.245 24.377 1.00 86.00 88 TRP A CA 1
ATOM 685 C C . TRP A 1 88 ? -3.459 -11.824 23.485 1.00 86.00 88 TRP A C 1
ATOM 687 O O . TRP A 1 88 ? -3.845 -11.271 22.452 1.00 86.00 88 TRP A O 1
ATOM 697 N N . PHE A 1 89 ? -4.023 -12.957 23.912 1.00 87.38 89 PHE A N 1
ATOM 698 C CA . PHE A 1 89 ? -5.116 -13.640 23.221 1.00 87.38 89 PHE A CA 1
ATOM 699 C C . PHE A 1 89 ? -6.261 -13.942 24.186 1.00 87.38 89 PHE A C 1
ATOM 701 O O . PHE A 1 89 ? -6.038 -14.436 25.288 1.00 87.38 89 PHE A O 1
ATOM 708 N N . CYS A 1 90 ? -7.503 -13.739 23.740 1.00 86.81 90 CYS A N 1
ATOM 709 C CA . CYS A 1 90 ? -8.683 -13.941 24.586 1.00 86.81 90 CYS A CA 1
ATOM 710 C C . CYS A 1 90 ? -8.996 -15.416 24.909 1.00 86.81 90 CYS A C 1
ATOM 712 O O . CYS A 1 90 ? -9.802 -15.699 25.799 1.00 86.81 90 CYS A O 1
ATOM 714 N N . CYS A 1 91 ? -8.433 -16.364 24.150 1.00 84.31 91 CYS A N 1
ATOM 715 C CA . CYS A 1 91 ? -8.597 -17.803 24.357 1.00 84.31 91 CYS A CA 1
ATOM 716 C C . CYS A 1 91 ? -7.500 -18.623 23.657 1.00 84.31 91 CYS A C 1
ATOM 718 O O . CYS A 1 91 ? -6.821 -18.140 22.746 1.00 84.31 91 CYS A O 1
ATOM 720 N N . CYS A 1 92 ? -7.382 -19.904 24.031 1.00 82.94 92 CYS A N 1
ATOM 721 C CA . CYS A 1 92 ? -6.427 -20.848 23.436 1.00 82.94 92 CYS A CA 1
ATOM 722 C C . CYS A 1 92 ? -6.633 -21.049 21.926 1.00 82.94 92 CYS A C 1
ATOM 724 O O . CYS A 1 92 ? -5.660 -21.191 21.186 1.00 82.94 92 CYS A O 1
ATOM 726 N N . SER A 1 93 ? -7.880 -21.010 21.448 1.00 84.81 93 SER A N 1
ATOM 727 C CA . SER A 1 93 ? -8.176 -21.098 20.014 1.00 84.81 93 SER A CA 1
ATOM 728 C C . SER A 1 93 ? -7.574 -19.912 19.259 1.00 84.81 93 SER A C 1
ATOM 730 O O . SER A 1 93 ? -6.877 -20.109 18.275 1.00 84.81 93 SER A O 1
ATOM 732 N N . CYS A 1 94 ? -7.719 -18.686 19.776 1.00 85.06 94 CYS A N 1
ATOM 733 C CA . CYS A 1 94 ? -7.114 -17.504 19.155 1.00 85.06 94 CYS A CA 1
ATOM 734 C C . CYS A 1 94 ? -5.583 -17.519 19.193 1.00 85.06 94 CYS A C 1
ATOM 736 O O . CYS A 1 94 ? -4.964 -16.921 18.322 1.00 85.06 94 CYS A O 1
ATOM 738 N N . LYS A 1 95 ? -4.975 -18.202 20.168 1.00 84.06 95 LYS A N 1
ATOM 739 C CA . LYS A 1 95 ? -3.519 -18.383 20.233 1.00 84.06 95 LYS A CA 1
ATOM 740 C C . LYS A 1 95 ? -3.007 -19.361 19.169 1.00 84.06 95 LYS A C 1
ATOM 742 O O . LYS A 1 95 ? -1.926 -19.166 18.633 1.00 84.06 95 LYS A O 1
ATOM 747 N N . THR A 1 96 ? -3.772 -20.411 18.875 1.00 80.62 96 THR A N 1
ATOM 748 C CA . THR A 1 96 ? -3.380 -21.477 17.934 1.00 80.62 96 THR A CA 1
ATOM 749 C C . THR A 1 96 ? -3.709 -21.136 16.484 1.00 80.62 96 THR A C 1
ATOM 751 O O . THR A 1 96 ? -2.916 -21.425 15.597 1.00 80.62 96 THR A O 1
ATOM 754 N N . THR A 1 97 ? -4.839 -20.471 16.236 1.00 74.81 97 THR A N 1
ATOM 755 C CA . THR A 1 97 ? -5.257 -20.015 14.899 1.00 74.81 97 THR A CA 1
ATOM 756 C C . THR A 1 97 ? -4.890 -18.557 14.627 1.00 74.81 97 THR A C 1
ATOM 758 O O . THR A 1 97 ? -5.390 -17.966 13.672 1.00 74.81 97 THR A O 1
ATOM 761 N N . GLY A 1 98 ? -4.115 -17.936 15.518 1.00 62.75 98 GLY A N 1
ATOM 762 C CA . GLY A 1 98 ? -3.906 -16.497 15.535 1.00 62.75 98 GLY A CA 1
ATOM 763 C C . GLY A 1 98 ? -3.206 -16.006 14.280 1.00 62.75 98 GLY A C 1
ATOM 764 O O . GLY A 1 98 ? -1.992 -16.146 14.153 1.00 62.75 98 GLY A O 1
ATOM 765 N N . VAL A 1 99 ? -3.951 -15.354 13.385 1.00 68.31 99 VAL A N 1
ATOM 766 C CA . VAL A 1 99 ? -3.342 -14.456 12.404 1.00 68.31 99 VAL A CA 1
ATOM 767 C C . VAL 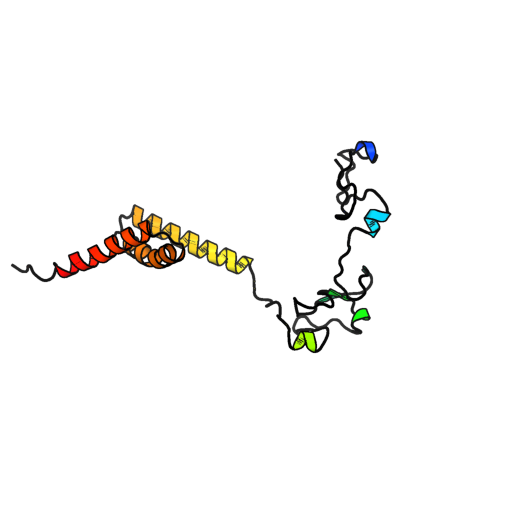A 1 99 ? -2.988 -13.195 13.174 1.00 68.31 99 VAL A C 1
ATOM 769 O O . VAL A 1 99 ? -3.816 -12.304 13.365 1.00 68.31 99 VAL A O 1
ATOM 772 N N . VAL A 1 100 ? -1.765 -13.171 13.700 1.00 69.06 100 VAL A N 1
ATOM 773 C CA . VAL A 1 100 ? -1.267 -12.020 14.442 1.00 69.06 100 VAL A CA 1
ATOM 774 C C . VAL A 1 100 ? -1.151 -10.856 13.472 1.00 69.06 100 VAL A C 1
ATOM 776 O O . VAL A 1 100 ? -0.533 -10.972 12.407 1.00 69.06 100 VAL A O 1
ATOM 779 N N . ARG A 1 101 ? -1.738 -9.716 13.838 1.00 58.38 101 ARG A N 1
ATOM 780 C CA . ARG A 1 101 ? -1.411 -8.444 13.198 1.00 58.38 101 ARG A CA 1
ATOM 781 C C . ARG A 1 101 ? 0.080 -8.229 13.438 1.00 58.38 101 ARG A C 1
ATOM 783 O O . ARG A 1 101 ? 0.494 -7.901 14.543 1.00 58.38 101 ARG A O 1
ATOM 790 N N . SER A 1 102 ? 0.908 -8.498 12.429 1.00 56.16 102 SER A N 1
ATOM 791 C CA . SER A 1 102 ? 2.305 -8.075 12.458 1.00 56.16 102 SER A CA 1
ATOM 792 C C . SER A 1 102 ? 2.272 -6.576 12.754 1.00 56.16 102 SER A C 1
ATOM 794 O O . SER A 1 102 ? 1.771 -5.799 11.941 1.00 56.16 102 SER A O 1
ATOM 796 N N . GLN A 1 103 ? 2.798 -6.179 13.917 1.00 54.53 103 GLN A N 1
ATOM 797 C CA . GLN A 1 103 ? 3.034 -4.777 14.295 1.00 54.53 103 GLN A CA 1
ATOM 798 C C . GLN A 1 103 ? 3.943 -4.051 13.276 1.00 54.53 103 GLN A C 1
ATOM 800 O O . GLN A 1 103 ? 4.212 -2.866 13.395 1.00 54.53 103 GLN A O 1
ATOM 805 N N . THR A 1 104 ? 4.403 -4.750 12.235 1.00 51.69 104 THR A N 1
ATOM 806 C CA . THR A 1 104 ? 5.392 -4.326 11.249 1.00 51.69 104 THR A CA 1
ATOM 807 C C . THR A 1 104 ? 4.872 -4.396 9.809 1.00 51.69 104 THR A C 1
ATOM 809 O O . THR A 1 104 ? 5.621 -4.665 8.866 1.00 51.69 104 THR A O 1
ATOM 812 N N . ARG A 1 105 ? 3.585 -4.110 9.584 1.00 56.56 105 ARG A N 1
ATOM 813 C CA . ARG A 1 105 ? 3.121 -3.644 8.266 1.00 56.56 105 ARG A CA 1
ATOM 814 C C . ARG A 1 105 ? 2.888 -2.144 8.315 1.00 56.56 105 ARG A C 1
ATOM 816 O O . ARG A 1 105 ? 1.760 -1.686 8.181 1.00 56.56 105 ARG A O 1
ATOM 823 N N . ASP A 1 106 ? 3.973 -1.396 8.495 1.00 72.94 106 ASP A N 1
ATOM 824 C CA . ASP A 1 106 ? 3.969 0.041 8.251 1.00 72.94 106 ASP A CA 1
ATOM 825 C C . ASP A 1 106 ? 3.706 0.270 6.754 1.00 72.94 106 ASP A C 1
ATOM 827 O O . ASP A 1 106 ? 4.594 0.181 5.896 1.00 72.94 106 ASP A O 1
ATOM 831 N N . MET A 1 107 ? 2.426 0.454 6.432 1.00 78.00 107 MET A N 1
ATOM 832 C CA . MET A 1 107 ? 1.967 0.721 5.075 1.00 78.00 107 MET A CA 1
ATOM 833 C C . MET A 1 107 ? 2.537 2.052 4.582 1.00 78.00 107 MET A C 1
ATOM 835 O O . MET A 1 107 ? 2.835 2.155 3.395 1.00 78.00 107 MET A O 1
ATOM 839 N N . SER A 1 108 ? 2.783 3.012 5.481 1.00 84.75 108 SER A N 1
ATOM 840 C CA . SER A 1 108 ? 3.422 4.291 5.168 1.00 84.75 108 SER A CA 1
ATOM 841 C C . SER A 1 108 ? 4.877 4.089 4.752 1.00 84.75 108 SER A C 1
ATOM 843 O O . SER A 1 108 ? 5.285 4.621 3.724 1.00 84.75 108 SER A O 1
ATOM 845 N N . TYR A 1 109 ? 5.645 3.257 5.466 1.00 84.44 109 TYR A N 1
ATOM 846 C CA . TYR A 1 109 ? 7.012 2.893 5.066 1.00 84.44 109 TYR A CA 1
ATOM 847 C C . TYR A 1 109 ? 7.050 2.123 3.742 1.00 84.44 109 TYR A C 1
ATOM 849 O O . TYR A 1 109 ? 7.881 2.397 2.878 1.00 84.44 109 TYR A O 1
ATOM 857 N N . ARG A 1 110 ? 6.150 1.153 3.537 1.00 82.25 110 ARG A N 1
ATOM 858 C CA . ARG A 1 110 ? 6.099 0.403 2.269 1.00 82.25 110 ARG A CA 1
ATOM 859 C C . ARG A 1 110 ? 5.727 1.299 1.095 1.00 82.25 110 ARG A C 1
ATOM 861 O O . ARG A 1 110 ? 6.329 1.174 0.031 1.00 82.25 110 ARG A O 1
ATOM 868 N N . HIS A 1 111 ? 4.758 2.185 1.295 1.00 88.62 111 HIS A N 1
ATOM 869 C CA . HIS A 1 111 ? 4.317 3.131 0.284 1.00 88.62 111 HIS A CA 1
ATOM 870 C C . HIS A 1 111 ? 5.413 4.149 -0.044 1.00 88.62 111 HIS A C 1
ATOM 872 O O . HIS A 1 111 ? 5.750 4.311 -1.214 1.00 88.62 111 HIS A O 1
ATOM 878 N N . SER A 1 112 ? 6.037 4.761 0.967 1.00 93.50 112 SER A N 1
ATOM 879 C CA . SER A 1 112 ? 7.128 5.722 0.765 1.00 93.50 112 SER A CA 1
ATOM 880 C C . SER A 1 112 ? 8.347 5.075 0.108 1.00 93.50 112 SER A C 1
ATOM 882 O O . SER A 1 112 ? 8.921 5.648 -0.814 1.00 93.50 112 SER A O 1
ATOM 884 N N . LYS A 1 113 ? 8.693 3.840 0.492 1.00 92.19 113 LYS A N 1
ATOM 885 C CA . LYS A 1 113 ? 9.739 3.050 -0.167 1.00 92.19 113 LYS A CA 1
ATOM 886 C C . LYS A 1 113 ? 9.405 2.784 -1.636 1.00 92.19 113 LYS A C 1
ATOM 888 O O . LYS A 1 113 ? 10.266 2.976 -2.487 1.00 92.19 113 LYS A O 1
ATOM 893 N N . ALA A 1 114 ? 8.183 2.345 -1.942 1.00 91.50 114 ALA A N 1
ATOM 894 C CA . ALA A 1 114 ? 7.764 2.082 -3.319 1.00 91.50 114 ALA A CA 1
ATOM 895 C C . ALA A 1 114 ? 7.807 3.354 -4.181 1.00 91.50 114 ALA A C 1
ATOM 897 O O . ALA A 1 114 ? 8.379 3.323 -5.268 1.00 91.50 114 ALA A O 1
ATOM 898 N N . LEU A 1 115 ? 7.288 4.474 -3.662 1.00 94.44 115 LEU A N 1
ATOM 899 C CA . LEU A 1 115 ? 7.356 5.778 -4.324 1.00 94.44 115 LEU A CA 1
ATOM 900 C C . LEU A 1 115 ? 8.797 6.218 -4.574 1.00 94.44 115 LEU A C 1
ATOM 902 O O . LEU A 1 115 ? 9.111 6.650 -5.676 1.00 94.44 115 LEU A O 1
ATOM 906 N N . LEU A 1 116 ? 9.682 6.072 -3.584 1.00 95.69 116 LEU A N 1
ATOM 907 C CA . LEU A 1 116 ? 11.092 6.422 -3.734 1.00 95.69 116 LEU A CA 1
ATOM 908 C C . LEU A 1 116 ? 11.737 5.646 -4.887 1.00 95.69 116 LEU A C 1
ATOM 910 O O . LEU A 1 116 ? 12.381 6.248 -5.741 1.00 95.69 116 LEU A O 1
ATOM 914 N N . PHE A 1 117 ? 11.548 4.324 -4.938 1.00 92.94 117 PHE A N 1
ATOM 915 C CA . PHE A 1 117 ? 12.101 3.509 -6.022 1.00 92.94 117 PHE A CA 1
ATOM 916 C C . PHE A 1 117 ? 11.500 3.854 -7.384 1.00 92.94 117 PHE A C 1
ATOM 918 O O . PHE A 1 117 ? 12.233 3.867 -8.370 1.00 92.94 117 PHE A O 1
ATOM 925 N N . GLN A 1 118 ? 10.201 4.153 -7.445 1.00 93.00 118 GLN A N 1
ATOM 926 C CA . GLN A 1 118 ? 9.548 4.569 -8.683 1.00 93.00 118 GLN A CA 1
ATOM 927 C C . GLN A 1 118 ? 10.106 5.908 -9.183 1.00 93.00 118 GLN A C 1
ATOM 929 O O . GLN A 1 118 ? 10.561 5.986 -10.318 1.00 93.00 118 GLN A O 1
ATOM 934 N N . ILE A 1 119 ? 10.160 6.927 -8.321 1.00 96.50 119 ILE A N 1
ATOM 935 C CA . ILE A 1 119 ? 10.645 8.269 -8.675 1.00 96.50 119 ILE A CA 1
ATOM 936 C C . ILE A 1 119 ? 12.117 8.227 -9.085 1.00 96.50 119 ILE A C 1
ATOM 938 O O . ILE A 1 119 ? 12.479 8.784 -10.118 1.00 96.50 119 ILE A O 1
ATOM 942 N N . LEU A 1 120 ? 12.971 7.546 -8.311 1.00 95.81 120 LEU A N 1
ATOM 943 C CA . LEU A 1 120 ? 14.380 7.387 -8.674 1.00 95.81 120 LEU A CA 1
ATOM 944 C C . LEU A 1 120 ? 14.526 6.636 -10.002 1.00 95.81 120 LEU A C 1
ATOM 946 O O . LEU A 1 120 ? 15.335 7.028 -10.837 1.00 95.81 120 LEU A O 1
ATOM 950 N N . GLY A 1 121 ? 13.726 5.591 -10.223 1.00 93.25 121 GLY A N 1
ATOM 951 C CA . GLY A 1 121 ? 13.699 4.869 -11.491 1.00 93.25 121 GLY A CA 1
ATOM 952 C C . GLY A 1 121 ? 13.348 5.775 -12.672 1.00 93.25 121 GLY A C 1
ATOM 953 O O . GLY A 1 121 ? 14.062 5.766 -13.674 1.00 93.25 121 GLY A O 1
ATOM 954 N N . ASP A 1 122 ? 12.298 6.584 -12.541 1.00 93.81 122 ASP A N 1
ATOM 955 C CA . ASP A 1 122 ? 11.859 7.521 -13.576 1.00 93.81 122 ASP A CA 1
ATOM 956 C C . ASP A 1 122 ? 12.918 8.598 -13.843 1.00 93.81 122 ASP A C 1
ATOM 958 O O . ASP A 1 122 ? 13.231 8.883 -14.999 1.00 93.81 122 ASP A O 1
ATOM 962 N N . MET A 1 123 ? 13.539 9.144 -12.793 1.00 95.38 123 MET A N 1
ATOM 963 C CA . MET A 1 123 ? 14.608 10.136 -12.925 1.00 95.38 123 MET A CA 1
ATOM 964 C C . MET A 1 123 ? 15.791 9.608 -13.737 1.00 95.38 123 MET A C 1
ATOM 966 O O . MET A 1 123 ? 16.203 10.272 -14.685 1.00 95.38 123 MET A O 1
ATOM 970 N N . ILE A 1 124 ? 16.314 8.420 -13.413 1.00 93.38 124 ILE A N 1
ATOM 971 C CA . ILE A 1 124 ? 17.486 7.877 -14.119 1.00 93.38 124 ILE A CA 1
ATOM 972 C C . ILE A 1 124 ? 17.116 7.496 -15.566 1.00 93.38 124 ILE A C 1
ATOM 974 O O . ILE A 1 124 ? 17.907 7.698 -16.482 1.00 93.38 124 ILE A O 1
ATOM 978 N N . ARG A 1 125 ? 15.884 7.027 -15.820 1.00 93.94 125 ARG A N 1
ATOM 979 C CA . ARG A 1 125 ? 15.387 6.793 -17.192 1.00 93.94 125 ARG A CA 1
ATOM 980 C C . ARG A 1 125 ? 15.351 8.079 -18.013 1.00 93.94 125 ARG A C 1
ATOM 982 O O . ARG A 1 125 ? 15.783 8.086 -19.164 1.00 93.94 125 ARG A O 1
ATOM 989 N N . HIS A 1 126 ? 14.825 9.155 -17.432 1.00 94.31 126 HIS A N 1
ATOM 990 C CA . HIS A 1 126 ? 14.792 10.464 -18.076 1.00 94.31 126 HIS A CA 1
ATOM 991 C C . HIS A 1 126 ? 16.196 11.006 -18.336 1.00 94.31 126 HIS A C 1
ATOM 993 O O . HIS A 1 126 ? 16.426 11.583 -19.397 1.00 94.31 126 HIS A O 1
ATOM 999 N N . ASP A 1 127 ? 17.117 10.809 -17.397 1.00 96.38 127 ASP A N 1
ATOM 1000 C CA . ASP A 1 127 ? 18.515 11.208 -17.533 1.00 96.38 127 ASP A CA 1
ATOM 1001 C C . ASP A 1 127 ? 19.198 10.461 -18.686 1.00 96.38 127 ASP A C 1
ATOM 1003 O O . ASP A 1 127 ? 19.730 11.089 -19.595 1.00 96.38 127 ASP A O 1
ATOM 1007 N N . ALA A 1 128 ? 19.037 9.135 -18.757 1.00 95.06 128 ALA A N 1
ATOM 1008 C CA . ALA A 1 128 ? 19.568 8.328 -19.855 1.00 95.06 128 ALA A CA 1
ATOM 1009 C C . ALA A 1 128 ? 19.044 8.778 -21.232 1.00 95.06 128 ALA A C 1
ATOM 1011 O O . ALA A 1 128 ? 19.782 8.767 -22.213 1.00 95.06 128 ALA A O 1
ATOM 1012 N N . VAL A 1 129 ? 17.781 9.212 -21.324 1.00 94.31 129 VAL A N 1
ATOM 1013 C CA . VAL A 1 129 ? 17.225 9.767 -22.572 1.00 94.31 129 VAL A CA 1
ATOM 1014 C C . VAL A 1 129 ? 17.837 11.133 -22.893 1.00 94.31 129 VAL A C 1
ATOM 1016 O O . VAL A 1 129 ? 18.157 11.391 -24.052 1.00 94.31 129 VAL A O 1
ATOM 1019 N N . LYS A 1 130 ? 17.997 12.011 -21.893 1.00 96.81 130 LYS A N 1
ATOM 1020 C CA . LYS A 1 130 ? 18.576 13.354 -22.072 1.00 96.81 130 LYS A CA 1
ATOM 1021 C C . LYS A 1 130 ? 20.032 13.298 -22.517 1.00 96.81 130 LYS A C 1
ATOM 1023 O O . LYS A 1 130 ? 20.403 14.003 -23.449 1.00 96.81 130 LYS A O 1
ATOM 1028 N N . GLU A 1 131 ? 20.813 12.434 -21.883 1.00 95.81 131 GLU A N 1
ATOM 1029 C CA . GLU A 1 131 ? 22.234 12.233 -22.173 1.00 95.81 131 GLU A CA 1
ATOM 1030 C C . GLU A 1 131 ? 22.464 11.315 -23.386 1.00 95.81 131 GLU A C 1
ATOM 1032 O O . GLU A 1 131 ? 23.603 11.069 -23.779 1.00 95.81 131 GLU A O 1
ATOM 1037 N N . ASN A 1 132 ? 21.388 10.813 -24.009 1.00 93.88 132 ASN A N 1
ATOM 1038 C CA . ASN A 1 132 ? 21.435 9.869 -25.126 1.00 93.88 132 ASN A CA 1
ATOM 1039 C C . ASN A 1 132 ? 22.260 8.597 -24.806 1.00 93.88 132 ASN A C 1
ATOM 1041 O O . ASN A 1 132 ? 22.973 8.052 -25.655 1.00 93.88 132 ASN A O 1
ATOM 1045 N N . ASP A 1 133 ? 22.148 8.103 -23.570 1.00 94.88 133 ASP A N 1
ATOM 1046 C CA . ASP A 1 133 ? 22.780 6.877 -23.080 1.00 94.88 133 ASP A CA 1
ATOM 1047 C C . ASP A 1 133 ? 21.991 5.638 -23.537 1.00 94.88 133 ASP A C 1
ATOM 1049 O O . ASP A 1 133 ? 21.152 5.071 -22.828 1.00 94.88 133 ASP A O 1
ATOM 1053 N N . GLY A 1 134 ? 22.281 5.198 -24.764 1.00 90.69 134 GLY A N 1
ATOM 1054 C CA . GLY A 1 134 ? 21.701 3.989 -25.353 1.00 90.69 134 GLY A CA 1
ATOM 1055 C C . GLY A 1 134 ? 21.841 2.727 -24.478 1.00 90.69 134 GLY A C 1
ATOM 1056 O O . GLY A 1 134 ? 20.851 2.007 -24.308 1.00 90.69 134 GLY A O 1
ATOM 1057 N N . PRO A 1 135 ? 23.025 2.416 -23.911 1.00 90.38 135 PRO A N 1
ATOM 1058 C CA . PRO A 1 135 ? 23.193 1.328 -22.947 1.00 90.38 135 PRO A CA 1
ATOM 1059 C C . PRO A 1 135 ? 22.258 1.405 -21.733 1.00 90.38 135 PRO A C 1
ATOM 1061 O O . PRO A 1 135 ? 21.619 0.396 -21.411 1.00 90.38 135 PRO A O 1
ATOM 1064 N N . GLY A 1 136 ? 22.138 2.575 -21.098 1.00 91.38 136 GLY A N 1
ATOM 1065 C CA . GLY A 1 136 ? 21.216 2.803 -19.983 1.00 91.38 136 GLY A CA 1
ATOM 1066 C C . GLY A 1 136 ? 19.762 2.570 -20.390 1.00 91.38 136 GLY A C 1
ATOM 1067 O O . GLY A 1 136 ? 19.052 1.775 -19.769 1.00 91.38 136 GLY A O 1
ATOM 1068 N N . MET A 1 137 ? 19.341 3.150 -21.518 1.00 91.31 137 MET A N 1
ATOM 1069 C CA . MET A 1 137 ? 18.000 2.948 -22.079 1.00 91.31 137 MET A CA 1
ATOM 1070 C C . MET A 1 137 ? 17.686 1.461 -22.321 1.00 91.31 137 MET A C 1
ATOM 1072 O O . MET A 1 137 ? 16.611 0.980 -21.954 1.00 91.31 137 MET A O 1
ATOM 1076 N N . LEU A 1 138 ? 18.625 0.703 -22.898 1.00 91.88 138 LEU A N 1
ATOM 1077 C CA . LEU A 1 138 ? 18.463 -0.733 -23.157 1.00 91.88 138 LEU A CA 1
ATOM 1078 C C . LEU A 1 138 ? 18.374 -1.566 -21.874 1.00 91.88 138 LEU A C 1
ATOM 1080 O O . LEU A 1 138 ? 17.670 -2.579 -21.852 1.00 91.88 138 LEU A O 1
ATOM 1084 N N . MET A 1 139 ? 19.067 -1.167 -20.806 1.00 91.25 139 MET A N 1
ATOM 1085 C CA . MET A 1 139 ? 18.962 -1.830 -19.507 1.00 91.25 139 MET A CA 1
ATOM 1086 C C . MET A 1 139 ? 17.543 -1.717 -18.934 1.00 91.25 139 MET A C 1
ATOM 1088 O O . MET A 1 139 ? 17.013 -2.715 -18.444 1.00 91.25 139 MET A O 1
ATOM 1092 N N . TYR A 1 140 ? 16.882 -0.565 -19.070 1.00 91.00 140 TYR A N 1
ATOM 1093 C CA . TYR A 1 140 ? 15.492 -0.408 -18.624 1.00 91.00 140 TYR A CA 1
ATOM 1094 C C . TYR A 1 140 ? 14.521 -1.277 -19.418 1.00 91.00 140 TYR A C 1
ATOM 1096 O O . TYR A 1 140 ? 13.688 -1.953 -18.819 1.00 91.00 140 TYR A O 1
ATOM 1104 N N . TRP A 1 141 ? 14.692 -1.367 -20.741 1.00 91.56 141 TRP A N 1
ATOM 1105 C CA . TRP A 1 141 ? 13.906 -2.291 -21.564 1.00 91.56 141 TRP A CA 1
ATOM 1106 C C . TRP A 1 141 ? 14.043 -3.749 -21.106 1.00 91.56 141 TRP A C 1
ATOM 1108 O O . TRP A 1 141 ? 13.056 -4.484 -21.108 1.00 91.56 141 TRP A O 1
ATOM 1118 N N . LYS A 1 142 ? 15.238 -4.177 -20.668 1.00 91.94 142 LYS A N 1
ATOM 1119 C CA . LYS A 1 142 ? 15.449 -5.526 -20.108 1.00 91.94 142 LYS A CA 1
ATOM 1120 C C . LYS A 1 142 ? 14.688 -5.722 -18.795 1.00 91.94 142 LYS A C 1
ATOM 1122 O O . LYS A 1 142 ? 14.076 -6.771 -18.610 1.00 91.94 142 LYS A O 1
ATOM 1127 N N . CYS A 1 143 ? 14.706 -4.726 -17.910 1.00 91.00 143 CYS A N 1
ATOM 1128 C CA . CYS A 1 143 ? 13.997 -4.770 -16.629 1.00 91.00 143 CYS A CA 1
ATOM 1129 C C . CYS A 1 143 ? 12.468 -4.746 -16.787 1.00 91.00 143 CYS A C 1
ATOM 1131 O O . CYS A 1 143 ? 11.769 -5.390 -16.007 1.00 91.00 143 CYS A O 1
ATOM 1133 N N . ASP A 1 144 ? 11.949 -4.042 -17.795 1.00 91.69 144 ASP A N 1
ATOM 1134 C CA . ASP A 1 144 ? 10.507 -3.859 -17.994 1.00 91.69 144 ASP A CA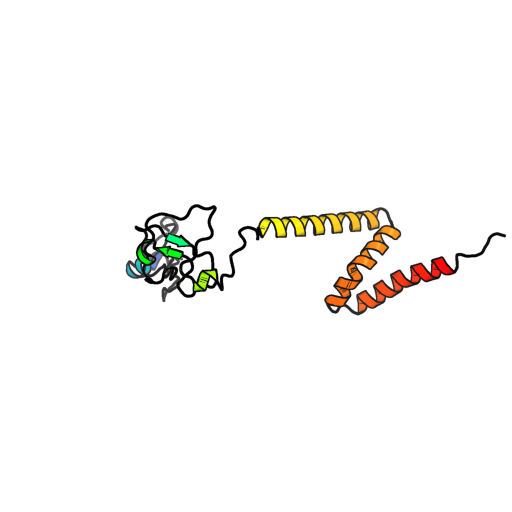 1
ATOM 1135 C C . ASP A 1 144 ? 9.843 -5.047 -18.711 1.00 91.69 144 ASP A C 1
ATOM 1137 O O . ASP A 1 144 ? 8.6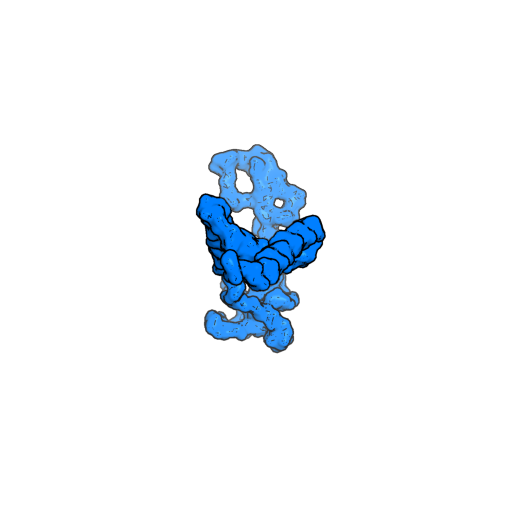44 -5.280 -18.550 1.00 91.69 144 ASP A O 1
ATOM 1141 N N . LEU A 1 145 ? 10.603 -5.841 -19.476 1.00 92.75 145 LEU A N 1
ATOM 1142 C CA . LEU A 1 145 ? 10.072 -6.977 -20.239 1.00 92.75 145 LEU A CA 1
ATOM 1143 C C . LEU A 1 145 ? 9.269 -7.991 -19.396 1.00 92.75 145 LEU A C 1
ATOM 1145 O O . LEU A 1 145 ? 8.158 -8.335 -19.812 1.00 92.75 145 LEU A O 1
ATOM 1149 N N . PRO A 1 146 ? 9.753 -8.463 -18.226 1.00 94.00 146 PRO A N 1
ATOM 1150 C CA . PRO A 1 146 ? 8.980 -9.355 -17.362 1.00 94.00 146 PRO A CA 1
ATOM 1151 C C . PRO A 1 146 ? 7.654 -8.744 -16.904 1.00 94.00 146 PRO A C 1
ATOM 1153 O O . PRO A 1 146 ? 6.631 -9.428 -16.892 1.00 94.00 146 PRO A O 1
ATOM 1156 N N . TRP A 1 147 ? 7.652 -7.450 -16.568 1.00 92.81 147 TRP A N 1
ATOM 1157 C CA . TRP A 1 147 ? 6.444 -6.742 -16.149 1.00 92.81 147 TRP A CA 1
ATOM 1158 C C . TRP A 1 147 ? 5.444 -6.605 -17.305 1.00 92.81 147 TRP A C 1
ATOM 1160 O O . TRP A 1 147 ? 4.257 -6.877 -17.125 1.00 92.81 147 TRP A O 1
ATOM 1170 N N . LEU A 1 148 ? 5.912 -6.269 -18.512 1.00 94.88 148 LEU A N 1
ATOM 1171 C CA . LEU A 1 148 ? 5.076 -6.186 -19.716 1.00 94.88 148 LEU A CA 1
ATOM 1172 C C . LEU A 1 148 ? 4.462 -7.542 -20.088 1.00 94.88 148 LEU A C 1
ATOM 1174 O O . LEU A 1 148 ? 3.311 -7.606 -20.523 1.00 94.88 148 LEU A O 1
ATOM 1178 N N . TYR A 1 149 ? 5.214 -8.628 -19.904 1.00 94.19 149 TYR A N 1
ATOM 1179 C CA . TYR A 1 149 ? 4.713 -9.983 -20.111 1.00 94.19 149 TYR A CA 1
ATOM 1180 C C . TYR A 1 149 ? 3.632 -10.345 -19.085 1.00 94.19 149 TYR A C 1
ATOM 1182 O O . TYR A 1 149 ? 2.547 -10.783 -19.470 1.00 94.19 149 TYR A O 1
ATOM 1190 N N . ALA A 1 150 ? 3.895 -10.099 -17.798 1.00 96.44 150 ALA A N 1
ATOM 1191 C CA . ALA A 1 150 ? 2.961 -10.389 -16.710 1.00 96.44 150 ALA A CA 1
ATOM 1192 C C . ALA A 1 150 ? 1.638 -9.608 -16.818 1.00 96.44 150 ALA A C 1
ATOM 1194 O O . ALA A 1 150 ? 0.599 -10.119 -16.417 1.00 96.44 150 ALA A O 1
ATOM 1195 N N . ASN A 1 151 ? 1.663 -8.401 -17.394 1.00 95.44 151 ASN A N 1
ATOM 1196 C CA . ASN A 1 151 ? 0.479 -7.554 -17.593 1.00 95.44 151 ASN A CA 1
ATOM 1197 C C . ASN A 1 151 ? -0.148 -7.686 -18.995 1.00 95.44 151 ASN A C 1
ATOM 1199 O O . ASN A 1 151 ? -0.926 -6.831 -19.409 1.00 95.44 151 ASN A O 1
ATOM 1203 N N . HIS A 1 152 ? 0.172 -8.750 -19.740 1.00 94.56 152 HIS A N 1
ATOM 1204 C CA . HIS A 1 152 ? -0.421 -9.047 -21.049 1.00 94.56 152 HIS A CA 1
ATOM 1205 C C . HIS A 1 152 ? -0.293 -7.908 -22.079 1.00 94.56 152 HIS A C 1
ATOM 1207 O O . HIS A 1 152 ? -1.238 -7.576 -22.796 1.00 94.56 152 HIS A O 1
ATOM 1213 N N . HIS A 1 153 ? 0.910 -7.343 -22.215 1.00 95.31 153 HIS A N 1
ATOM 1214 C CA . HIS A 1 153 ? 1.237 -6.323 -23.215 1.00 95.31 153 HIS A CA 1
ATOM 1215 C C . HIS A 1 153 ? 2.089 -6.881 -24.384 1.00 95.31 153 HIS A C 1
ATOM 1217 O O . HIS A 1 153 ? 3.254 -6.502 -24.554 1.00 95.31 153 HIS A O 1
ATOM 1223 N N . PRO A 1 154 ? 1.539 -7.754 -25.258 1.00 92.44 154 PRO A N 1
ATOM 1224 C CA . PRO A 1 154 ? 2.314 -8.552 -26.220 1.00 92.44 154 PRO A CA 1
ATOM 1225 C C . PRO A 1 154 ? 3.041 -7.724 -27.288 1.00 92.44 154 PRO A C 1
ATOM 1227 O O . PRO A 1 154 ? 4.133 -8.094 -27.730 1.00 92.44 154 PRO A O 1
ATOM 1230 N N . LYS A 1 155 ? 2.472 -6.576 -27.686 1.00 95.62 155 LYS A N 1
ATOM 1231 C CA . LYS A 1 155 ? 3.101 -5.651 -28.641 1.00 95.62 155 LYS A CA 1
ATOM 1232 C C . LYS A 1 155 ? 4.447 -5.147 -28.114 1.00 95.62 155 LYS A C 1
ATOM 1234 O O . LYS A 1 155 ? 5.445 -5.216 -28.826 1.00 95.62 155 LYS A O 1
ATOM 1239 N N . TYR A 1 156 ? 4.479 -4.673 -26.869 1.00 93.81 156 TYR A N 1
ATOM 1240 C CA . TYR A 1 156 ? 5.688 -4.116 -26.262 1.00 93.81 156 TYR A CA 1
ATOM 1241 C C . TYR A 1 156 ? 6.708 -5.199 -25.911 1.00 93.81 156 TYR A C 1
ATOM 1243 O O . TYR A 1 156 ? 7.900 -4.971 -26.080 1.00 93.81 156 TYR A O 1
ATOM 1251 N N . VAL A 1 157 ? 6.254 -6.401 -25.540 1.00 94.25 157 VAL A N 1
ATOM 1252 C CA . VAL A 1 157 ? 7.139 -7.563 -25.362 1.00 94.25 157 VAL A CA 1
ATOM 1253 C C . VAL A 1 157 ? 7.853 -7.913 -26.668 1.00 94.25 157 VAL A C 1
ATOM 1255 O O . VAL A 1 157 ? 9.071 -8.068 -26.686 1.00 94.25 157 VAL A O 1
ATOM 1258 N N . THR A 1 158 ? 7.122 -7.970 -27.785 1.00 93.62 158 THR A N 1
ATOM 1259 C CA . THR A 1 158 ? 7.706 -8.287 -29.099 1.00 93.62 158 THR A CA 1
ATOM 1260 C C . THR A 1 158 ? 8.707 -7.218 -29.545 1.00 93.62 158 THR A C 1
ATOM 1262 O O . THR A 1 158 ? 9.788 -7.549 -30.032 1.00 93.62 158 THR A O 1
ATOM 1265 N N . LEU A 1 159 ? 8.369 -5.936 -29.370 1.00 92.31 159 LEU A N 1
ATOM 1266 C CA . LEU A 1 159 ? 9.256 -4.818 -29.708 1.00 92.31 159 LEU A CA 1
ATOM 1267 C C . LEU A 1 159 ? 10.511 -4.798 -28.829 1.00 92.31 159 LEU A C 1
ATOM 1269 O O . LEU A 1 159 ? 11.616 -4.724 -29.361 1.00 92.31 159 LEU A O 1
ATOM 1273 N N . GLY A 1 160 ? 10.353 -4.928 -27.510 1.00 92.38 160 GLY A N 1
ATOM 1274 C CA . GLY A 1 160 ? 11.466 -4.958 -26.563 1.00 92.38 160 GLY A CA 1
ATOM 1275 C C . GLY A 1 160 ? 12.397 -6.144 -26.809 1.00 92.38 160 GLY A C 1
ATOM 1276 O O . GLY A 1 160 ? 13.613 -5.975 -26.862 1.00 92.38 160 GLY A O 1
ATOM 1277 N N . HIS A 1 161 ? 11.843 -7.332 -27.064 1.00 91.19 161 HIS A N 1
ATOM 1278 C CA . HIS A 1 161 ? 12.639 -8.512 -27.395 1.00 91.19 161 HIS A CA 1
ATOM 1279 C C . HIS A 1 161 ? 13.444 -8.317 -28.688 1.00 91.19 161 HIS A C 1
ATOM 1281 O O . HIS A 1 161 ? 14.625 -8.648 -28.723 1.00 91.19 161 HIS A O 1
ATOM 1287 N N . ARG A 1 162 ? 12.844 -7.741 -29.742 1.00 91.31 162 ARG A N 1
ATOM 1288 C CA . ARG A 1 162 ? 13.559 -7.422 -30.994 1.00 91.31 162 ARG A CA 1
ATOM 1289 C C . ARG A 1 162 ? 14.671 -6.399 -30.775 1.00 91.31 162 ARG A C 1
ATOM 1291 O O . ARG A 1 162 ? 15.774 -6.602 -31.273 1.00 91.31 162 ARG A O 1
ATOM 1298 N N . LEU A 1 163 ? 14.390 -5.342 -30.016 1.00 90.00 163 LEU A N 1
ATOM 1299 C CA . LEU A 1 163 ? 15.359 -4.300 -29.677 1.00 90.00 163 LEU A CA 1
ATOM 1300 C C . LEU A 1 163 ? 16.580 -4.887 -28.952 1.00 90.00 163 LEU A C 1
ATOM 1302 O O . LEU A 1 163 ? 17.719 -4.604 -29.315 1.00 90.00 163 LEU A O 1
ATOM 1306 N N . ILE A 1 164 ? 16.344 -5.752 -27.962 1.00 89.88 164 ILE A N 1
ATOM 1307 C CA . ILE A 1 164 ? 17.409 -6.383 -27.175 1.00 89.88 164 ILE A CA 1
ATOM 1308 C C . ILE A 1 164 ? 18.159 -7.438 -27.996 1.00 89.88 164 ILE A C 1
ATOM 1310 O O . ILE A 1 164 ? 19.386 -7.463 -27.968 1.00 89.88 164 ILE A O 1
ATOM 1314 N N . ALA A 1 165 ? 17.459 -8.287 -28.752 1.00 86.75 165 ALA A N 1
ATOM 1315 C CA . ALA A 1 165 ? 18.083 -9.312 -29.591 1.00 86.75 165 ALA A CA 1
ATOM 1316 C C . ALA A 1 165 ? 18.960 -8.705 -30.702 1.00 86.75 165 ALA A C 1
ATOM 1318 O O . ALA A 1 165 ? 20.041 -9.224 -30.979 1.00 86.75 165 ALA A O 1
ATOM 1319 N N . GLY A 1 166 ? 18.548 -7.571 -31.281 1.00 82.88 166 GLY A N 1
ATOM 1320 C CA . GLY A 1 166 ? 19.343 -6.837 -32.269 1.00 82.88 166 GLY A CA 1
ATOM 1321 C C . GLY A 1 166 ? 20.711 -6.393 -31.737 1.00 82.88 166 GLY A C 1
ATOM 1322 O O . GLY A 1 166 ? 21.693 -6.421 -32.475 1.00 82.88 166 GLY A O 1
ATOM 1323 N N . GLN A 1 167 ? 20.820 -6.084 -30.439 1.00 72.94 167 GLN A N 1
ATOM 1324 C CA . GLN A 1 167 ? 22.100 -5.763 -29.796 1.00 72.94 167 GLN A CA 1
ATOM 1325 C C . GLN A 1 167 ? 23.081 -6.947 -29.821 1.00 72.94 167 GLN A C 1
ATOM 1327 O O . GLN A 1 167 ? 24.287 -6.749 -29.960 1.00 72.94 167 GLN A O 1
ATOM 1332 N N . TYR A 1 168 ? 22.578 -8.175 -29.667 1.00 66.81 168 TYR A N 1
ATOM 1333 C CA . TYR A 1 168 ? 23.415 -9.376 -29.648 1.00 66.81 168 TYR A CA 1
ATOM 1334 C C . TYR A 1 168 ? 23.881 -9.783 -31.048 1.00 66.81 168 TYR A C 1
ATOM 1336 O O . TYR A 1 168 ? 24.994 -10.286 -31.172 1.00 66.81 168 TYR A O 1
ATOM 1344 N N . MET A 1 169 ? 23.090 -9.511 -32.092 1.00 59.94 169 MET A N 1
ATOM 1345 C CA . MET A 1 169 ? 23.502 -9.769 -33.479 1.00 59.94 169 MET A CA 1
ATOM 1346 C C . MET A 1 169 ? 24.602 -8.802 -33.938 1.00 59.94 169 MET A C 1
ATOM 1348 O O . MET A 1 169 ? 25.636 -9.250 -34.418 1.00 59.94 169 MET A O 1
ATOM 1352 N N . LEU A 1 170 ? 24.472 -7.502 -33.645 1.00 57.03 170 LEU A N 1
ATOM 1353 C CA . LEU A 1 170 ? 25.505 -6.506 -33.978 1.00 57.03 170 LEU A CA 1
ATOM 1354 C C . LEU A 1 170 ? 26.842 -6.731 -33.250 1.00 57.03 170 LEU A C 1
ATOM 1356 O O . LEU A 1 170 ? 27.887 -6.304 -33.729 1.00 57.03 170 LEU A O 1
ATOM 1360 N N . ARG A 1 171 ? 26.829 -7.389 -32.083 1.00 54.09 171 ARG A N 1
ATOM 1361 C CA . ARG A 1 171 ? 28.062 -7.769 -31.372 1.00 54.09 171 ARG A CA 1
ATOM 1362 C C . ARG A 1 171 ? 28.703 -9.045 -31.914 1.00 54.09 171 ARG A C 1
ATOM 1364 O O . ARG A 1 171 ? 29.903 -9.214 -31.730 1.00 54.09 171 ARG A O 1
ATOM 1371 N N . TYR A 1 172 ? 27.934 -9.928 -32.549 1.00 49.75 172 TYR A N 1
ATOM 1372 C CA . TYR A 1 172 ? 28.457 -11.153 -33.159 1.00 49.75 172 TYR A CA 1
ATOM 1373 C C . TYR A 1 172 ? 29.163 -10.868 -34.491 1.00 49.75 172 TYR A C 1
ATOM 1375 O O . TYR A 1 172 ? 30.203 -11.459 -34.765 1.00 49.75 172 TYR A O 1
ATOM 1383 N N . ASP A 1 173 ? 28.679 -9.880 -35.246 1.00 51.69 173 ASP A N 1
ATOM 1384 C CA . ASP A 1 173 ? 29.302 -9.427 -36.499 1.00 51.69 173 ASP A CA 1
ATOM 1385 C C . ASP A 1 173 ? 30.545 -8.534 -36.277 1.00 51.69 173 ASP A C 1
ATOM 1387 O O . ASP A 1 173 ? 31.216 -8.134 -37.224 1.00 51.69 173 ASP A O 1
ATOM 1391 N N . GLY A 1 174 ? 30.884 -8.231 -35.017 1.00 51.81 174 GLY A N 1
ATOM 1392 C CA . GLY A 1 174 ? 32.056 -7.440 -34.620 1.00 51.81 174 GLY A CA 1
ATOM 1393 C C . GLY A 1 174 ? 33.338 -8.248 -34.379 1.00 51.81 174 GLY A C 1
ATOM 1394 O O . GLY A 1 174 ? 34.350 -7.667 -33.987 1.00 51.81 174 GLY A O 1
ATOM 1395 N N . ILE A 1 175 ? 33.331 -9.567 -34.603 1.00 52.41 175 ILE A N 1
ATOM 1396 C CA . ILE A 1 175 ? 34.548 -10.396 -34.618 1.00 52.41 175 ILE A CA 1
ATOM 1397 C C . ILE A 1 175 ? 34.999 -10.575 -36.073 1.00 52.41 175 ILE A C 1
ATOM 1399 O O . ILE A 1 175 ? 34.787 -11.625 -36.669 1.00 52.41 175 ILE A O 1
ATOM 1403 N N . ASN A 1 176 ? 35.571 -9.511 -36.641 1.00 46.84 176 ASN A N 1
ATOM 1404 C CA . ASN A 1 176 ? 36.653 -9.485 -37.639 1.00 46.84 176 ASN A CA 1
ATOM 1405 C C . ASN A 1 176 ? 36.539 -8.236 -38.513 1.00 46.84 176 ASN A C 1
ATOM 1407 O O . ASN A 1 176 ? 35.736 -8.200 -39.435 1.00 46.84 176 ASN A O 1
ATOM 1411 N N . CYS A 1 177 ? 37.419 -7.268 -38.265 1.00 38.03 177 CYS A N 1
ATOM 1412 C CA . CYS A 1 177 ? 38.143 -6.553 -39.316 1.00 38.03 177 CYS A CA 1
ATOM 1413 C C . CYS A 1 177 ? 39.332 -5.822 -38.673 1.00 38.03 177 CYS A C 1
ATOM 1415 O O . CYS A 1 177 ? 39.307 -4.617 -38.458 1.00 38.03 177 CYS A O 1
ATOM 1417 N N . ASN A 1 178 ? 40.373 -6.591 -38.339 1.00 36.59 178 ASN A N 1
ATOM 1418 C CA . ASN A 1 178 ? 41.743 -6.097 -38.450 1.00 36.59 178 ASN A CA 1
ATOM 1419 C C . ASN A 1 178 ? 42.211 -6.425 -39.872 1.00 36.59 178 ASN A C 1
ATOM 1421 O O . ASN A 1 178 ? 42.645 -7.553 -40.100 1.00 36.59 178 ASN A O 1
ATOM 1425 N N . VAL A 1 179 ? 42.086 -5.464 -40.792 1.00 39.16 179 VAL A N 1
ATOM 1426 C CA . VAL A 1 179 ? 43.017 -5.195 -41.907 1.00 39.16 179 VAL A CA 1
ATOM 1427 C C . VAL A 1 179 ? 42.965 -3.698 -42.170 1.00 39.16 179 VAL A C 1
ATOM 1429 O O . VAL A 1 179 ? 41.836 -3.195 -42.361 1.00 39.16 179 VAL A O 1
#

Radius of gyration: 30.71 Å; chains: 1; bounding box: 80×51×78 Å